Protein AF-A0AA39PPN0-F1 (afdb_monomer)

Organism: NCBI:txid153913

Radius of gyration: 18.25 Å; Cα contacts (8 Å, |Δi|>4): 233; chains: 1; bounding box: 67×31×37 Å

Mean predicted aligned error: 9.12 Å

Secondary structure (DSSP, 8-state):
-------PPPPHHHHHHHHHHHHHHHHHH-EETTS--SS--B-SS-EEEEEESBGGGTT-EEEEEEPTT-BHHHHHHHHHHHTTS--SS---BS-TTEEEEEEEE-TT--EEEEEEETTT--EEETTEE----EEE-SSSEEE-

Sequence (144 aa):
MSSLDVEKSPPDLSKKESVQNFTDQR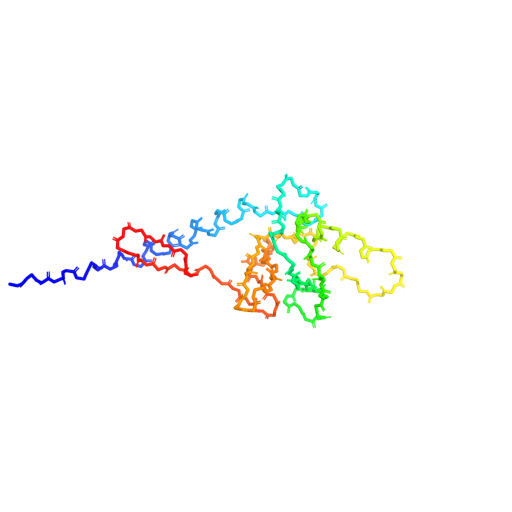RAKAWEVHRWPLVKMMASKRIRIHLPASYMAKDGETTRIVYPGSDINQLVYIHYLESWEGGGVAVNFVHADGIVAGYWFDDAGEIHVKWWDGFSKDQWMGNDKWSVEVAWNGERWEEK

Nearest PDB structures (foldseek):
  2kw1-assembly1_A  TM=5.132E-01  e=4.548E+00  Homo sapiens
  6is6-assembly1_A  TM=2.700E-01  e=4.279E+00  Thermoplasmatales archaeon SG8-52-1
  3pm5-assembly3_C  TM=2.900E-01  e=5.459E+00  Aromatoleum evansii
  5xky-assembly1_A  TM=2.027E-01  e=9.442E+00  Acinetobacter bereziniae NIPH 3

Structure (mmCIF, N/CA/C/O backbone):
data_AF-A0AA39PPN0-F1
#
_entry.id   AF-A0AA39PPN0-F1
#
loop_
_atom_site.group_PDB
_atom_site.id
_atom_site.type_symbol
_atom_site.label_atom_id
_atom_site.label_alt_id
_atom_site.label_comp_id
_atom_site.label_asym_id
_atom_site.label_entity_id
_atom_site.label_seq_id
_atom_site.pdbx_PDB_ins_code
_atom_site.Cartn_x
_atom_site.Cartn_y
_atom_site.Cartn_z
_atom_site.occupancy
_atom_site.B_iso_or_equiv
_atom_site.auth_seq_id
_atom_site.auth_comp_id
_atom_site.auth_asym_id
_atom_site.auth_atom_id
_atom_site.pdbx_PDB_model_num
ATOM 1 N N . MET A 1 1 ? -46.131 -6.154 17.887 1.00 38.28 1 MET A N 1
ATOM 2 C CA . MET A 1 1 ? -45.183 -6.067 16.758 1.00 38.28 1 MET A CA 1
ATOM 3 C C . MET A 1 1 ? -43.932 -5.398 17.299 1.00 38.28 1 MET A C 1
ATOM 5 O O . MET A 1 1 ? -44.055 -4.299 17.821 1.00 38.28 1 MET A O 1
ATOM 9 N N . SER A 1 2 ? -42.809 -6.124 17.326 1.00 41.31 2 SER A N 1
ATOM 10 C CA . SER A 1 2 ? -41.550 -5.710 17.964 1.00 41.31 2 SER A CA 1
ATOM 11 C C . SER A 1 2 ? -41.031 -4.390 17.409 1.00 41.31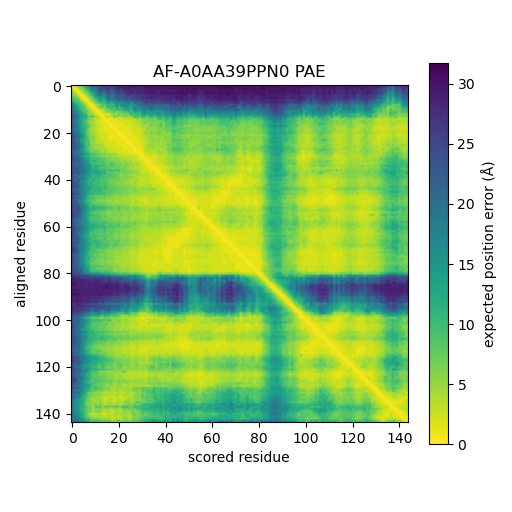 2 SER A C 1
ATOM 13 O O . SER A 1 2 ? -40.891 -4.242 16.197 1.00 41.31 2 SER A O 1
ATOM 15 N N . SER A 1 3 ? -40.717 -3.470 18.318 1.00 43.34 3 SER A N 1
ATOM 16 C CA . SER A 1 3 ? -39.845 -2.334 18.048 1.00 43.34 3 SER A CA 1
ATOM 17 C C . SER A 1 3 ? -38.457 -2.899 17.760 1.00 43.34 3 SER A C 1
ATOM 19 O O . SER A 1 3 ? -37.892 -3.589 18.604 1.00 43.34 3 SER A O 1
ATOM 21 N N . LEU A 1 4 ? -37.949 -2.690 16.548 1.00 44.72 4 LEU A N 1
ATOM 22 C CA . LEU A 1 4 ? -36.544 -2.925 16.237 1.00 44.72 4 LEU A CA 1
ATOM 23 C C . LEU A 1 4 ? -35.756 -1.874 17.018 1.00 44.72 4 LEU A C 1
ATOM 25 O O . LEU A 1 4 ? -35.755 -0.700 16.647 1.00 44.72 4 LEU A O 1
ATOM 29 N N . ASP A 1 5 ? -35.156 -2.284 18.131 1.00 46.81 5 ASP A N 1
ATOM 30 C CA . ASP A 1 5 ? -34.146 -1.490 18.814 1.00 46.81 5 ASP A CA 1
ATOM 31 C C . ASP A 1 5 ? -32.999 -1.265 17.824 1.00 46.81 5 ASP A C 1
ATOM 33 O O . ASP A 1 5 ? -32.209 -2.160 17.533 1.00 46.81 5 ASP A O 1
ATOM 37 N N . VAL A 1 6 ? -32.951 -0.068 17.237 1.00 51.09 6 VAL A N 1
ATOM 38 C CA . VAL A 1 6 ? -31.777 0.403 16.506 1.00 51.09 6 VAL A CA 1
ATOM 39 C C . VAL A 1 6 ? -30.699 0.585 17.561 1.00 51.09 6 VAL A C 1
ATOM 41 O O . VAL A 1 6 ? -30.697 1.576 18.294 1.00 51.09 6 VAL A O 1
ATOM 44 N N . GLU A 1 7 ? -29.842 -0.421 17.690 1.00 56.28 7 GLU A N 1
ATOM 45 C CA . GLU A 1 7 ? -28.724 -0.439 18.620 1.00 56.28 7 GLU A CA 1
ATOM 46 C C . GLU A 1 7 ? -27.892 0.833 18.410 1.00 56.28 7 GLU A C 1
ATOM 48 O O . GLU A 1 7 ? -27.270 1.046 17.366 1.00 56.28 7 GLU A O 1
ATOM 53 N N . LYS A 1 8 ? -27.981 1.764 19.368 1.00 62.81 8 LYS A N 1
ATOM 54 C CA . LYS A 1 8 ? -27.281 3.046 19.278 1.00 62.81 8 LYS A CA 1
ATOM 55 C C . LYS A 1 8 ? -25.787 2.762 19.259 1.00 62.81 8 LYS A C 1
ATOM 57 O O . LYS A 1 8 ? -25.274 2.147 20.189 1.00 62.81 8 LYS A O 1
ATOM 62 N N . SER A 1 9 ? -25.107 3.262 18.226 1.00 60.75 9 SER A N 1
ATOM 63 C CA . SER A 1 9 ? -23.649 3.202 18.127 1.00 60.75 9 SER A CA 1
ATOM 64 C C . SER A 1 9 ? -23.006 3.633 19.454 1.00 60.75 9 SER A C 1
ATOM 66 O O . SER A 1 9 ? -23.423 4.653 20.021 1.00 60.75 9 SER A O 1
ATOM 68 N N . PRO A 1 10 ? -21.989 2.905 19.945 1.00 73.50 10 PRO A N 1
ATOM 69 C CA . PRO A 1 10 ? -21.254 3.282 21.143 1.00 73.50 10 PRO A CA 1
ATOM 70 C C . PRO A 1 10 ? -20.580 4.661 20.979 1.00 73.50 10 PRO A C 1
ATOM 72 O O . PRO A 1 10 ? -20.437 5.159 19.857 1.00 73.50 10 PRO A O 1
ATOM 75 N N . PRO A 1 11 ? -20.202 5.319 22.094 1.00 77.19 11 PRO A N 1
ATOM 76 C CA . PRO A 1 11 ? -19.798 6.727 22.114 1.00 77.19 11 PRO A CA 1
ATOM 77 C C . PRO A 1 11 ? -18.581 7.028 21.229 1.00 77.19 11 PRO A C 1
ATOM 79 O O . PRO A 1 11 ? -17.728 6.166 21.014 1.00 77.19 11 PRO A O 1
ATOM 82 N N . ASP A 1 12 ? -18.440 8.289 20.805 1.00 74.62 12 ASP A N 1
ATOM 83 C CA . ASP A 1 12 ? -17.366 8.765 19.911 1.00 74.62 12 ASP A CA 1
ATOM 84 C C . ASP A 1 12 ? -15.940 8.448 20.397 1.00 74.62 12 ASP A C 1
ATOM 86 O O . ASP A 1 12 ? -15.023 8.304 19.587 1.00 74.62 12 ASP A O 1
ATOM 90 N N . LEU A 1 13 ? -15.732 8.313 21.711 1.00 75.38 13 LEU A N 1
ATOM 91 C CA . LEU A 1 13 ? -14.450 7.877 22.279 1.00 75.38 13 LEU A CA 1
ATOM 92 C C . LEU A 1 13 ? -14.097 6.444 21.854 1.00 75.38 13 LEU A C 1
ATOM 94 O O . LEU A 1 13 ? -12.979 6.211 21.402 1.00 75.38 13 LEU A O 1
ATOM 98 N N . SER A 1 14 ? -15.065 5.522 21.878 1.00 82.44 14 SER A N 1
ATOM 99 C CA . SER A 1 14 ? -14.866 4.134 21.431 1.00 82.44 14 SER A CA 1
ATOM 100 C C . SER A 1 14 ? -14.565 4.045 19.931 1.00 82.44 14 SER A C 1
ATOM 102 O O . SER A 1 14 ? -13.787 3.197 19.490 1.00 82.44 14 SER A O 1
ATOM 104 N N . LYS A 1 15 ? -15.122 4.976 19.141 1.00 83.56 15 LYS A N 1
ATOM 105 C CA . LYS A 1 15 ? -14.815 5.111 17.716 1.00 83.56 15 LYS A CA 1
ATOM 106 C C . LYS A 1 15 ? -13.361 5.528 17.509 1.00 83.56 15 LYS A C 1
ATOM 108 O O . LYS A 1 15 ? -12.658 4.915 16.711 1.00 83.56 15 LYS A O 1
ATOM 113 N N . LYS A 1 16 ? -12.898 6.549 18.240 1.00 85.81 16 LYS A N 1
ATOM 114 C CA . LYS A 1 16 ? -11.508 7.034 18.167 1.00 85.81 16 LYS A CA 1
ATOM 115 C C . LYS A 1 16 ? -10.502 5.962 18.583 1.00 85.81 16 LYS A C 1
ATOM 117 O O . LYS A 1 16 ? -9.511 5.772 17.886 1.00 85.81 16 LYS A O 1
ATOM 122 N N . GLU A 1 17 ? -10.773 5.243 19.668 1.00 88.25 17 GLU A N 1
ATOM 123 C CA . GLU A 1 17 ? -9.942 4.114 20.109 1.00 88.25 17 GLU A CA 1
ATOM 124 C C . GLU A 1 17 ? -9.890 3.008 19.053 1.00 88.25 17 GLU A C 1
ATOM 126 O O . GLU A 1 17 ? -8.823 2.473 18.769 1.00 88.25 17 GLU A O 1
ATOM 131 N N . SER A 1 18 ? -11.017 2.713 18.403 1.00 85.81 18 SER A N 1
ATOM 132 C CA . SER A 1 18 ? -11.065 1.710 17.337 1.00 85.81 18 SER A CA 1
ATOM 133 C C . SER A 1 18 ? -10.245 2.129 16.118 1.00 85.81 18 SER A C 1
ATOM 135 O O . SER A 1 18 ? -9.435 1.342 15.633 1.00 85.81 18 SER A O 1
ATOM 137 N N . VAL A 1 19 ? -10.370 3.383 15.669 1.00 86.44 19 VAL A N 1
ATOM 138 C CA . VAL A 1 19 ? -9.523 3.949 14.600 1.00 86.44 19 VAL A CA 1
ATOM 139 C C . VAL A 1 19 ? -8.038 3.835 14.957 1.00 86.44 19 VAL A C 1
ATOM 141 O O . VAL A 1 19 ? -7.228 3.430 14.118 1.00 86.44 19 VAL A O 1
ATOM 144 N N . GLN A 1 20 ? -7.673 4.151 16.203 1.00 86.88 20 GLN A N 1
ATOM 145 C CA . GLN A 1 20 ? -6.295 4.046 16.680 1.00 86.88 20 GLN A CA 1
ATOM 146 C C . GLN A 1 20 ? -5.805 2.591 16.668 1.00 86.88 20 GLN A C 1
ATOM 148 O O . GLN A 1 20 ? -4.746 2.314 16.109 1.00 86.88 20 GLN A O 1
ATOM 153 N N . ASN A 1 21 ? -6.609 1.651 17.169 1.00 86.38 21 ASN A N 1
ATOM 154 C CA . ASN A 1 21 ? -6.289 0.224 17.176 1.00 86.38 21 ASN A CA 1
ATOM 155 C C . ASN A 1 21 ? -6.053 -0.326 15.763 1.00 86.38 21 ASN A C 1
ATOM 157 O O . ASN A 1 21 ? -5.067 -1.023 15.531 1.00 86.38 21 ASN A O 1
ATOM 161 N N . PHE A 1 22 ? -6.918 -0.001 14.799 1.00 84.81 22 PHE A N 1
ATOM 162 C CA . PHE A 1 22 ? -6.722 -0.415 13.405 1.00 84.81 22 PHE A CA 1
ATOM 163 C C . PHE A 1 22 ? -5.475 0.220 12.787 1.00 84.81 22 PHE A C 1
ATOM 165 O O . PHE A 1 22 ? -4.734 -0.451 12.067 1.00 84.81 22 PHE A O 1
ATOM 172 N N . THR A 1 23 ? -5.206 1.489 13.098 1.00 83.38 23 THR A N 1
ATOM 173 C CA . THR A 1 23 ? -3.988 2.174 12.647 1.00 83.38 23 THR A CA 1
ATOM 174 C C . THR A 1 23 ? -2.739 1.473 13.185 1.00 83.38 23 THR A C 1
ATOM 176 O O . THR A 1 23 ? -1.814 1.192 12.424 1.00 83.38 23 THR A O 1
ATOM 179 N N . ASP A 1 24 ? -2.719 1.114 14.467 1.00 83.19 24 ASP A N 1
ATOM 180 C CA . ASP A 1 24 ? -1.581 0.428 15.083 1.00 83.19 24 ASP A CA 1
ATOM 181 C C . ASP A 1 24 ? -1.417 -1.006 14.569 1.00 83.19 24 ASP A C 1
ATOM 183 O O . ASP A 1 24 ? -0.296 -1.438 14.304 1.00 83.19 24 ASP A O 1
ATOM 187 N N . GLN A 1 25 ? -2.515 -1.723 14.316 1.00 82.81 25 GLN A N 1
ATOM 188 C CA . GLN A 1 25 ? -2.461 -3.031 13.659 1.00 82.81 25 GLN A CA 1
ATOM 189 C C . GLN A 1 25 ? -1.879 -2.945 12.246 1.00 82.81 25 GLN A C 1
ATOM 191 O O . GLN A 1 25 ? -1.110 -3.821 11.845 1.00 82.81 25 GLN A O 1
ATOM 196 N N . ARG A 1 26 ? -2.235 -1.906 11.482 1.00 81.69 26 ARG A N 1
ATOM 197 C CA . ARG A 1 26 ? -1.671 -1.678 10.149 1.00 81.69 26 ARG A CA 1
ATOM 198 C C . ARG A 1 26 ? -0.185 -1.377 10.240 1.00 81.69 26 ARG A C 1
ATOM 200 O O . ARG A 1 26 ? 0.580 -2.042 9.555 1.00 81.69 26 ARG A O 1
ATOM 207 N N . ARG A 1 27 ? 0.233 -0.482 11.140 1.00 78.06 27 ARG A N 1
ATOM 208 C CA . ARG A 1 27 ? 1.655 -0.195 11.398 1.00 78.06 27 ARG A CA 1
ATOM 209 C C . ARG A 1 27 ? 2.439 -1.447 11.789 1.00 78.06 27 ARG A C 1
ATOM 211 O O . ARG A 1 27 ? 3.534 -1.646 11.286 1.00 78.06 27 ARG A O 1
ATOM 218 N N . ALA A 1 28 ? 1.871 -2.313 12.626 1.00 80.50 28 ALA A N 1
ATOM 219 C CA . ALA A 1 28 ? 2.523 -3.552 13.047 1.00 80.50 28 ALA A CA 1
ATOM 220 C C . ALA A 1 28 ? 2.709 -4.568 11.903 1.00 80.50 28 ALA A C 1
ATOM 222 O O . ALA A 1 28 ? 3.629 -5.380 11.949 1.00 80.50 28 ALA A O 1
ATOM 223 N N . LYS A 1 29 ? 1.834 -4.543 10.888 1.00 79.94 29 LYS A N 1
ATOM 224 C CA . LYS A 1 29 ? 1.923 -5.395 9.685 1.00 79.94 29 LYS A CA 1
ATOM 225 C C . LYS A 1 29 ? 2.686 -4.737 8.538 1.00 79.94 29 LYS A C 1
ATOM 227 O O . LYS A 1 29 ? 2.967 -5.397 7.537 1.00 79.94 29 LYS A O 1
ATOM 232 N N . ALA A 1 30 ? 2.952 -3.446 8.662 1.00 84.94 30 ALA A N 1
ATOM 233 C CA . ALA A 1 30 ? 3.629 -2.671 7.654 1.00 84.94 30 ALA A CA 1
ATOM 234 C C . ALA A 1 30 ? 5.111 -3.072 7.601 1.00 84.94 30 ALA A C 1
ATOM 236 O O . ALA A 1 30 ? 5.691 -3.482 8.608 1.00 84.94 30 ALA A O 1
ATOM 237 N N . TRP A 1 31 ? 5.725 -2.987 6.425 1.00 85.62 31 TRP A N 1
ATOM 238 C CA . TRP A 1 31 ? 7.121 -3.374 6.231 1.00 85.62 31 TRP A CA 1
ATOM 239 C C . TRP A 1 31 ? 7.900 -2.286 5.494 1.00 85.62 31 TRP A C 1
ATOM 241 O O . TRP A 1 31 ? 7.360 -1.569 4.652 1.00 85.62 31 TRP A O 1
ATOM 251 N N . GLU A 1 32 ? 9.170 -2.136 5.857 1.00 83.75 32 GLU A N 1
ATOM 252 C CA . GLU A 1 32 ? 10.074 -1.139 5.282 1.00 83.75 32 GLU A CA 1
ATOM 253 C C . GLU A 1 32 ? 10.454 -1.529 3.851 1.00 83.75 32 GLU A C 1
ATOM 255 O O . GLU A 1 32 ? 10.980 -2.620 3.639 1.00 83.75 32 GLU A O 1
ATOM 260 N N . VAL A 1 33 ? 10.256 -0.635 2.877 1.00 82.56 33 VAL A N 1
ATOM 261 C CA . VAL A 1 33 ? 10.512 -0.934 1.452 1.00 82.56 33 VAL A CA 1
ATOM 262 C C . VAL A 1 33 ? 11.954 -1.317 1.161 1.00 82.56 33 VAL A C 1
ATOM 264 O O . VAL A 1 33 ? 12.213 -2.104 0.258 1.00 82.56 33 VAL A O 1
ATOM 267 N N . HIS A 1 34 ? 12.903 -0.801 1.935 1.00 77.62 34 HIS A N 1
ATOM 268 C CA . HIS A 1 34 ? 14.315 -1.120 1.767 1.00 77.62 34 HIS A CA 1
ATOM 269 C C . HIS A 1 34 ? 14.705 -2.481 2.377 1.00 77.62 34 HIS A C 1
ATOM 271 O O . HIS A 1 34 ? 15.845 -2.921 2.218 1.00 77.62 34 HIS A O 1
ATOM 277 N N . ARG A 1 35 ? 13.783 -3.180 3.058 1.00 81.31 35 ARG A N 1
ATOM 278 C CA . ARG A 1 35 ? 13.998 -4.534 3.581 1.00 81.31 35 ARG A CA 1
ATOM 279 C C . ARG A 1 35 ? 13.235 -5.562 2.769 1.00 81.31 35 ARG A C 1
ATOM 281 O O . ARG A 1 35 ? 12.108 -5.335 2.340 1.00 81.31 35 ARG A O 1
ATOM 288 N N . TRP A 1 36 ? 13.849 -6.731 2.611 1.00 81.19 36 TRP A N 1
ATOM 289 C CA . TRP A 1 36 ? 13.195 -7.841 1.934 1.00 81.19 36 TRP A CA 1
ATOM 290 C C . TRP A 1 36 ? 11.900 -8.221 2.671 1.00 81.19 36 TRP A C 1
ATOM 292 O O . TRP A 1 36 ? 11.936 -8.444 3.888 1.00 81.19 36 TRP A O 1
ATOM 302 N N . PRO A 1 37 ? 10.760 -8.327 1.970 1.00 86.50 37 PRO A N 1
ATOM 303 C CA . PRO A 1 37 ? 9.497 -8.658 2.608 1.00 86.50 37 PRO A CA 1
ATOM 304 C C . PRO A 1 37 ? 9.513 -10.099 3.128 1.00 86.50 37 PRO A C 1
ATOM 306 O O . PRO A 1 37 ? 9.766 -11.051 2.390 1.00 86.50 37 PRO A O 1
ATOM 309 N N . LEU A 1 38 ? 9.224 -10.269 4.420 1.00 86.38 38 LEU A N 1
ATOM 310 C CA . LEU A 1 38 ? 9.166 -11.591 5.060 1.00 86.38 38 LEU A CA 1
ATOM 311 C C . LEU A 1 38 ? 7.826 -12.298 4.826 1.00 86.38 38 LEU A C 1
ATOM 313 O O . LEU A 1 38 ? 7.755 -13.525 4.795 1.00 86.38 38 LEU A O 1
ATOM 317 N N . VAL A 1 39 ? 6.759 -11.516 4.673 1.00 88.69 39 VAL A N 1
ATOM 318 C CA . VAL A 1 39 ? 5.417 -12.017 4.380 1.00 88.69 39 VAL A CA 1
ATOM 319 C C . VAL A 1 39 ? 5.234 -12.022 2.872 1.00 88.69 39 VAL A C 1
ATOM 321 O O . VAL A 1 39 ? 5.536 -11.029 2.214 1.00 88.69 39 VAL A O 1
ATOM 324 N N . LYS A 1 40 ? 4.708 -13.116 2.325 1.00 90.06 40 LYS A N 1
ATOM 325 C CA . LYS A 1 40 ? 4.367 -13.208 0.902 1.00 90.06 40 LYS A CA 1
ATOM 326 C C . LYS A 1 40 ? 2.922 -12.801 0.676 1.00 90.06 40 LYS A C 1
ATOM 328 O O . LYS A 1 40 ? 2.049 -13.204 1.445 1.00 90.06 40 LYS A O 1
ATOM 333 N N . MET A 1 41 ? 2.659 -12.071 -0.403 1.00 91.12 41 MET A N 1
ATOM 334 C CA . MET A 1 41 ? 1.295 -11.777 -0.834 1.00 91.12 41 MET A CA 1
ATOM 335 C C . MET A 1 41 ? 1.100 -12.233 -2.273 1.00 91.12 41 MET A C 1
ATOM 337 O O . MET A 1 41 ? 1.497 -11.561 -3.219 1.00 91.12 41 MET A O 1
ATOM 341 N N . MET A 1 42 ? 0.471 -13.392 -2.433 1.00 95.06 42 MET A N 1
ATOM 342 C CA . MET A 1 42 ? 0.300 -14.009 -3.742 1.00 95.06 42 MET A CA 1
ATOM 343 C C . MET A 1 42 ? -0.876 -13.376 -4.487 1.00 95.06 42 MET A C 1
ATOM 345 O O . MET A 1 42 ? -2.001 -13.357 -3.984 1.00 95.06 42 MET A O 1
ATOM 349 N N . ALA A 1 43 ? -0.640 -12.907 -5.709 1.00 94.06 43 ALA A N 1
ATOM 350 C CA . ALA A 1 43 ? -1.710 -12.478 -6.598 1.00 94.06 43 ALA A CA 1
ATOM 351 C C . ALA A 1 43 ? -2.564 -13.687 -7.011 1.00 94.06 43 ALA A C 1
ATOM 353 O O . ALA A 1 43 ? -2.053 -14.668 -7.551 1.00 94.06 43 ALA A O 1
ATOM 354 N N . SER A 1 44 ? -3.875 -13.628 -6.782 1.00 92.62 44 SER A N 1
ATOM 355 C CA . SER A 1 44 ? -4.800 -14.715 -7.138 1.00 92.62 44 SER A CA 1
ATOM 356 C C . SER A 1 44 ? -5.215 -14.696 -8.611 1.00 92.62 44 SER A C 1
ATOM 358 O O . SER A 1 44 ? -5.492 -15.740 -9.197 1.00 92.62 44 SER A O 1
ATOM 360 N N . LYS A 1 45 ? -5.243 -13.511 -9.224 1.00 94.31 45 LYS A N 1
ATOM 36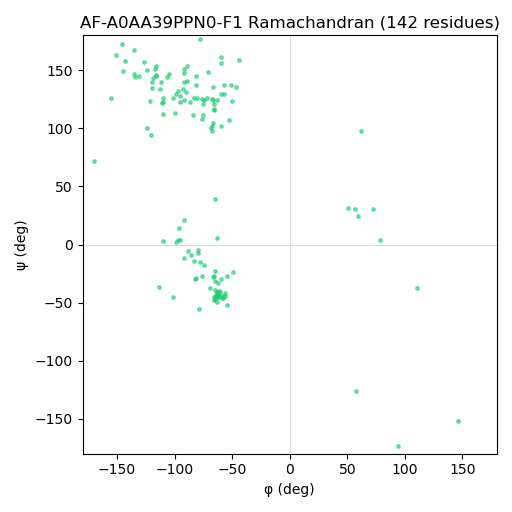1 C CA . LYS A 1 45 ? -5.640 -13.276 -10.616 1.00 94.31 45 LYS A CA 1
ATOM 362 C C . LYS A 1 45 ? -4.659 -12.329 -11.302 1.00 94.31 45 LYS A C 1
ATOM 364 O O . LYS A 1 45 ? -3.852 -11.679 -10.642 1.00 94.31 45 LYS A O 1
ATOM 369 N N . ARG A 1 46 ? -4.750 -12.237 -12.632 1.00 95.81 46 ARG A N 1
ATOM 370 C CA . ARG A 1 46 ? -4.026 -11.220 -13.400 1.00 95.81 46 ARG A CA 1
ATOM 371 C C . ARG A 1 46 ? -4.579 -9.857 -13.009 1.00 95.81 46 ARG A C 1
ATOM 373 O O . ARG A 1 46 ? -5.775 -9.622 -13.157 1.00 95.81 46 ARG A O 1
ATOM 380 N N . ILE A 1 47 ? -3.711 -8.996 -12.507 1.00 96.31 47 ILE A N 1
ATOM 381 C CA . ILE A 1 47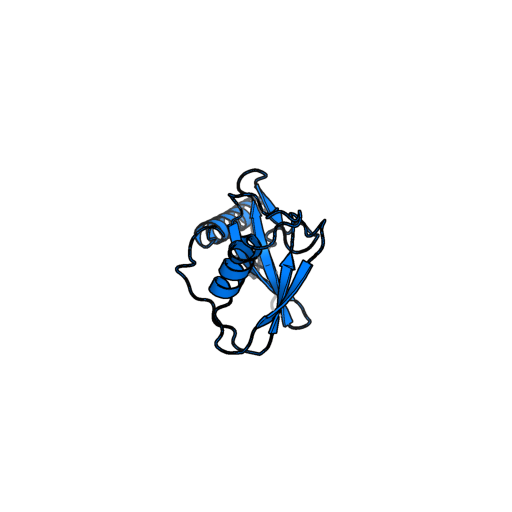 ? -4.104 -7.734 -11.896 1.00 96.31 47 ILE A CA 1
ATOM 382 C C . ILE A 1 47 ? -3.078 -6.657 -12.204 1.00 96.31 47 ILE A C 1
ATOM 384 O O . ILE A 1 47 ? -1.899 -6.943 -12.400 1.00 96.31 47 ILE A O 1
ATOM 388 N N . ARG A 1 48 ? -3.532 -5.416 -12.296 1.00 96.75 48 ARG A N 1
ATOM 389 C CA . ARG A 1 48 ? -2.661 -4.259 -12.448 1.00 96.75 48 ARG A CA 1
ATOM 390 C C . ARG A 1 48 ? -2.275 -3.735 -11.068 1.00 96.75 48 ARG A C 1
ATOM 392 O O . ARG A 1 48 ? -3.117 -3.735 -10.182 1.00 96.75 48 ARG A O 1
ATOM 399 N N . ILE A 1 49 ? -1.030 -3.306 -10.888 1.00 95.25 49 ILE A N 1
ATOM 400 C CA . ILE A 1 49 ? -0.568 -2.607 -9.686 1.00 95.25 49 ILE A CA 1
ATOM 401 C C . ILE A 1 49 ? -0.049 -1.214 -10.046 1.00 95.25 49 ILE A C 1
ATOM 403 O O . ILE A 1 49 ? 0.701 -1.066 -11.015 1.00 95.25 49 ILE A O 1
ATOM 407 N N . HIS A 1 50 ? -0.451 -0.223 -9.254 1.00 94.00 50 HIS A N 1
ATOM 408 C CA . HIS A 1 50 ? -0.017 1.168 -9.327 1.00 94.00 50 HIS A CA 1
ATOM 409 C C . HIS A 1 50 ? 1.124 1.389 -8.341 1.00 94.00 50 HIS A C 1
ATOM 411 O O . HIS A 1 50 ? 0.991 1.123 -7.144 1.00 94.00 50 HIS A O 1
ATOM 417 N N . LEU A 1 51 ? 2.260 1.847 -8.860 1.00 90.06 51 LEU A N 1
ATOM 418 C CA . LEU A 1 51 ? 3.499 2.049 -8.119 1.00 90.06 51 LEU A CA 1
ATOM 419 C C . LEU A 1 51 ? 3.885 3.532 -8.236 1.00 90.06 51 LEU A C 1
ATOM 421 O O . LEU A 1 51 ? 4.486 3.931 -9.238 1.00 90.06 51 LEU A O 1
ATOM 425 N N . PRO A 1 52 ? 3.493 4.377 -7.266 1.00 87.00 52 PRO A N 1
ATOM 426 C CA . PRO A 1 52 ? 3.828 5.799 -7.259 1.00 87.00 52 PRO A CA 1
ATOM 427 C C . PRO A 1 52 ? 5.339 6.033 -7.315 1.00 87.00 52 PRO A C 1
ATOM 429 O O . PRO A 1 52 ? 6.085 5.373 -6.591 1.00 87.00 52 PRO A O 1
ATOM 432 N N . ALA A 1 53 ? 5.789 6.995 -8.123 1.00 81.25 53 ALA A N 1
ATOM 433 C CA . ALA A 1 53 ? 7.200 7.384 -8.178 1.00 81.25 53 ALA A CA 1
ATOM 434 C C . ALA A 1 53 ? 7.615 8.237 -6.965 1.00 81.25 53 ALA A C 1
ATOM 436 O O . ALA A 1 53 ? 8.774 8.216 -6.552 1.00 81.25 53 ALA A O 1
ATOM 437 N N . SER A 1 54 ? 6.663 8.966 -6.371 1.00 77.69 54 SER A N 1
ATOM 438 C CA . SER A 1 54 ? 6.900 9.842 -5.225 1.00 77.69 54 SER A CA 1
ATOM 439 C C . SER A 1 54 ? 5.742 9.919 -4.246 1.00 77.69 54 SER A C 1
ATOM 441 O O . SER A 1 54 ? 4.664 9.373 -4.487 1.00 77.69 54 SER A O 1
ATOM 443 N N . TYR A 1 55 ? 5.985 10.585 -3.110 1.00 82.44 55 TYR A N 1
ATOM 444 C CA . TYR A 1 55 ? 4.959 10.879 -2.116 1.00 82.44 55 TYR A CA 1
ATOM 445 C C . TYR A 1 55 ? 3.725 11.510 -2.771 1.00 82.44 55 TYR A C 1
ATOM 447 O O . TYR A 1 55 ? 3.821 12.551 -3.428 1.00 82.44 55 TYR A O 1
ATOM 455 N N . MET A 1 56 ? 2.567 10.881 -2.563 1.00 83.69 56 MET A N 1
ATOM 456 C CA . MET A 1 56 ? 1.296 11.254 -3.191 1.00 83.69 56 MET A CA 1
ATOM 457 C C . MET A 1 56 ? 1.346 11.271 -4.734 1.00 83.69 56 MET A C 1
ATOM 459 O O . MET A 1 56 ? 0.677 12.088 -5.362 1.00 83.69 56 MET A O 1
ATOM 463 N N . ALA A 1 57 ? 2.179 10.424 -5.349 1.00 84.38 57 ALA A N 1
ATOM 464 C CA . ALA A 1 57 ? 2.302 10.273 -6.802 1.00 84.38 57 ALA A CA 1
ATOM 465 C C . ALA A 1 57 ? 2.501 11.600 -7.570 1.00 84.38 57 ALA A C 1
ATOM 467 O O . ALA A 1 57 ? 2.062 11.734 -8.713 1.00 84.38 57 ALA A O 1
ATOM 468 N N . LYS A 1 58 ? 3.160 12.598 -6.962 1.00 82.62 58 LYS A N 1
ATOM 469 C CA . LYS A 1 58 ? 3.341 13.934 -7.564 1.00 82.62 58 LYS A CA 1
ATOM 470 C C . LYS A 1 58 ? 4.137 13.900 -8.864 1.00 82.62 58 LYS A C 1
ATOM 472 O O . LYS A 1 58 ? 3.861 14.683 -9.767 1.00 82.62 58 LYS A O 1
ATOM 477 N N . ASP A 1 59 ? 5.080 12.970 -8.950 1.00 80.00 59 ASP A N 1
ATOM 478 C CA . ASP A 1 59 ? 5.927 12.746 -10.125 1.00 80.00 59 ASP A CA 1
ATOM 479 C C . ASP A 1 59 ? 5.372 11.627 -11.024 1.00 80.00 59 ASP A C 1
ATOM 481 O O . ASP A 1 59 ? 6.056 11.123 -11.913 1.00 80.00 59 ASP A O 1
ATOM 485 N N . GLY A 1 60 ? 4.115 11.238 -10.793 1.00 83.69 60 GLY A N 1
ATOM 486 C CA . GLY A 1 60 ? 3.411 10.196 -11.524 1.00 83.69 60 GLY A CA 1
ATOM 487 C C . GLY A 1 60 ? 3.490 8.816 -10.876 1.00 83.69 60 GLY A C 1
ATOM 488 O O . GLY A 1 60 ? 3.975 8.620 -9.756 1.00 83.69 60 GLY A O 1
ATOM 489 N N . GLU A 1 61 ? 2.974 7.839 -11.613 1.00 85.69 61 GLU A N 1
ATOM 490 C CA . GLU A 1 61 ? 2.907 6.439 -11.213 1.00 85.69 61 GLU A CA 1
ATOM 491 C C . GLU A 1 61 ? 3.359 5.521 -12.347 1.00 85.69 61 GLU A C 1
ATOM 493 O O . GLU A 1 61 ? 3.109 5.771 -13.527 1.00 85.69 61 GLU A O 1
ATOM 498 N N . THR A 1 62 ? 4.030 4.433 -11.978 1.00 88.31 62 THR A N 1
ATOM 499 C CA . THR A 1 62 ? 4.331 3.335 -12.888 1.00 88.31 62 THR A CA 1
ATOM 500 C C . THR A 1 62 ? 3.323 2.224 -12.677 1.00 88.31 62 THR A C 1
ATOM 502 O O . THR A 1 62 ? 3.125 1.721 -11.574 1.00 88.31 62 THR A O 1
ATOM 505 N N . THR A 1 63 ? 2.728 1.772 -13.767 1.00 90.69 63 THR A N 1
ATOM 506 C CA . THR A 1 63 ? 1.803 0.651 -13.749 1.00 90.69 63 THR A CA 1
ATOM 507 C C . THR A 1 63 ? 2.516 -0.644 -14.133 1.00 90.69 63 THR A C 1
A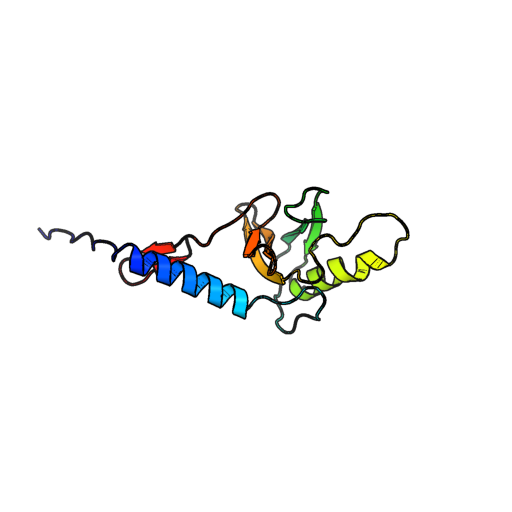TOM 509 O O . THR A 1 63 ? 3.191 -0.702 -15.162 1.00 90.69 63 THR A O 1
ATOM 512 N N . ARG A 1 64 ? 2.327 -1.723 -13.363 1.00 92.69 64 ARG A N 1
ATOM 513 C CA . ARG A 1 64 ? 2.809 -3.070 -13.725 1.00 92.69 64 ARG A CA 1
ATOM 514 C C . ARG A 1 64 ? 1.678 -4.093 -13.749 1.00 92.69 64 ARG A C 1
ATOM 516 O O . ARG A 1 64 ? 0.692 -3.976 -13.031 1.00 92.69 64 ARG A O 1
ATOM 523 N N . ILE A 1 65 ? 1.822 -5.110 -14.595 1.00 95.38 65 ILE A N 1
ATOM 524 C CA . ILE A 1 65 ? 0.917 -6.263 -14.622 1.00 95.38 65 ILE A CA 1
ATOM 525 C C . ILE A 1 65 ? 1.501 -7.335 -13.707 1.00 95.38 65 ILE A C 1
ATOM 527 O O . ILE A 1 65 ? 2.632 -7.774 -13.906 1.00 95.38 65 ILE A O 1
ATOM 531 N N . VAL A 1 66 ? 0.711 -7.773 -12.735 1.00 95.62 66 VAL A N 1
ATOM 532 C CA . VAL A 1 66 ? 1.012 -8.880 -11.831 1.00 95.62 66 VAL A CA 1
ATOM 533 C C . VAL A 1 66 ? 0.241 -10.107 -12.302 1.00 95.62 66 VAL A C 1
ATOM 535 O O . VAL A 1 66 ? -0.977 -10.064 -12.496 1.00 95.62 66 VAL A O 1
ATOM 538 N N . TYR A 1 67 ? 0.951 -11.208 -12.522 1.00 95.94 67 TYR A N 1
ATOM 539 C CA . TYR A 1 67 ? 0.343 -12.463 -12.955 1.00 95.94 67 TYR A CA 1
ATOM 540 C C . TYR A 1 67 ? -0.088 -13.313 -11.751 1.00 95.94 67 TYR A C 1
ATOM 542 O O . TYR A 1 67 ? 0.525 -13.200 -10.684 1.00 95.94 67 TYR A O 1
ATOM 550 N N . PRO A 1 68 ? -1.104 -14.186 -11.903 1.00 97.06 68 PRO A N 1
ATOM 551 C CA . PRO A 1 68 ? -1.483 -15.131 -10.857 1.00 97.06 68 PRO A CA 1
ATOM 552 C C . PRO A 1 68 ? -0.271 -15.922 -10.349 1.00 97.06 68 PRO A C 1
ATOM 554 O O . PRO A 1 68 ? 0.564 -16.352 -11.142 1.00 97.06 68 PRO A O 1
ATOM 557 N N . GLY A 1 69 ? -0.169 -16.106 -9.035 1.00 96.38 69 GLY A N 1
ATOM 558 C CA . GLY A 1 69 ? 0.959 -16.780 -8.392 1.00 96.38 69 GLY A CA 1
ATOM 559 C C . GLY A 1 69 ? 2.227 -15.931 -8.249 1.00 96.38 69 GLY A C 1
ATOM 560 O O . GLY A 1 69 ? 3.227 -16.444 -7.759 1.00 96.38 69 GLY A O 1
ATOM 561 N N . SER A 1 70 ? 2.213 -14.651 -8.631 1.00 96.00 70 SER A N 1
ATOM 562 C CA . SER A 1 70 ? 3.330 -13.737 -8.348 1.00 96.00 70 SER A CA 1
ATOM 563 C C . SER A 1 70 ? 3.241 -13.201 -6.919 1.00 96.00 70 SER A C 1
ATOM 565 O O . SER A 1 70 ? 2.141 -12.932 -6.434 1.00 96.00 70 SER A O 1
ATOM 567 N N . ASP A 1 71 ? 4.386 -12.997 -6.266 1.00 95.44 71 ASP A N 1
ATOM 568 C CA . ASP A 1 71 ? 4.452 -12.326 -4.966 1.00 95.44 71 ASP A CA 1
ATOM 569 C C . ASP A 1 71 ? 4.473 -10.802 -5.153 1.00 95.44 71 ASP A C 1
ATOM 571 O O . ASP A 1 71 ? 5.438 -10.227 -5.664 1.00 95.44 71 ASP A O 1
ATOM 575 N N . ILE A 1 72 ? 3.385 -10.150 -4.747 1.00 94.56 72 ILE A N 1
ATOM 576 C CA . ILE A 1 72 ? 3.187 -8.704 -4.851 1.00 94.56 72 ILE A CA 1
ATOM 577 C C . ILE A 1 72 ? 4.219 -7.959 -4.001 1.00 94.56 72 ILE A C 1
ATOM 579 O O . ILE A 1 72 ? 4.785 -6.975 -4.471 1.00 94.56 72 ILE A O 1
ATOM 583 N N . ASN A 1 73 ? 4.515 -8.439 -2.788 1.00 92.81 73 ASN A N 1
ATOM 584 C CA . ASN A 1 73 ? 5.472 -7.767 -1.909 1.00 92.81 73 ASN A CA 1
ATOM 585 C C . ASN A 1 73 ? 6.869 -7.766 -2.527 1.00 92.81 73 ASN A C 1
ATOM 587 O O . ASN A 1 73 ? 7.542 -6.737 -2.545 1.00 92.81 73 ASN A O 1
ATOM 591 N N . GLN A 1 74 ? 7.286 -8.906 -3.078 1.00 91.50 74 GLN A N 1
ATOM 592 C CA . GLN A 1 74 ? 8.568 -9.015 -3.764 1.00 91.50 74 GLN A CA 1
ATOM 593 C C . GLN A 1 74 ? 8.618 -8.105 -4.999 1.00 91.50 74 GLN A C 1
ATOM 595 O O . GLN A 1 74 ? 9.626 -7.445 -5.218 1.00 91.50 74 GLN A O 1
ATOM 600 N N . LEU A 1 75 ? 7.537 -8.017 -5.780 1.00 91.75 75 LEU A N 1
ATOM 601 C CA . LEU A 1 75 ? 7.465 -7.118 -6.937 1.00 91.75 75 LEU A CA 1
ATOM 602 C C . LEU A 1 75 ? 7.606 -5.646 -6.535 1.00 91.75 75 LEU A C 1
ATOM 604 O O . LEU A 1 75 ? 8.327 -4.909 -7.205 1.00 91.75 75 LEU A O 1
ATOM 608 N N . VAL A 1 76 ? 6.936 -5.226 -5.460 1.00 90.06 76 VAL A N 1
ATOM 609 C CA . VAL A 1 76 ? 7.039 -3.864 -4.914 1.00 90.06 76 VAL A CA 1
ATOM 610 C C . VAL A 1 76 ? 8.464 -3.586 -4.441 1.00 90.06 76 VAL A C 1
ATOM 612 O O . VAL A 1 76 ? 9.048 -2.587 -4.851 1.00 90.06 76 VAL A O 1
ATOM 615 N N . TYR A 1 77 ? 9.049 -4.493 -3.653 1.00 87.81 77 TYR A N 1
ATOM 616 C CA . TYR A 1 77 ? 10.438 -4.394 -3.198 1.00 87.81 77 TYR A CA 1
ATOM 617 C C . TYR A 1 77 ? 11.406 -4.226 -4.373 1.00 87.81 77 TYR A C 1
ATOM 619 O O . TYR A 1 77 ? 12.180 -3.277 -4.420 1.00 87.81 77 TYR A O 1
ATOM 627 N N . ILE A 1 78 ? 11.306 -5.116 -5.361 1.00 86.38 78 ILE A N 1
ATOM 628 C CA . ILE A 1 78 ? 12.117 -5.090 -6.578 1.00 86.38 78 ILE A CA 1
ATOM 629 C C . ILE A 1 78 ? 11.926 -3.766 -7.321 1.00 86.38 78 ILE A C 1
ATOM 631 O O . ILE A 1 78 ? 12.906 -3.143 -7.699 1.00 86.38 78 ILE A O 1
ATOM 635 N N . HIS A 1 79 ? 10.691 -3.291 -7.505 1.00 85.38 79 HIS A N 1
ATOM 636 C CA . HIS A 1 79 ? 10.438 -2.034 -8.213 1.00 85.38 79 HIS A CA 1
ATOM 637 C C . HIS A 1 79 ? 11.144 -0.836 -7.564 1.00 85.38 79 HIS A C 1
ATOM 639 O O . HIS A 1 79 ? 11.755 -0.032 -8.270 1.00 85.38 79 HIS A O 1
ATOM 645 N N . TYR A 1 80 ? 11.081 -0.738 -6.237 1.00 80.81 80 TYR A N 1
ATOM 646 C CA . TYR A 1 80 ? 11.681 0.365 -5.488 1.00 80.81 80 TYR A CA 1
ATOM 647 C C . TYR A 1 80 ? 13.167 0.164 -5.149 1.00 80.81 80 TYR A C 1
ATOM 649 O O . TYR A 1 80 ? 13.803 1.112 -4.691 1.00 80.81 80 TYR A O 1
ATOM 657 N N . LEU A 1 81 ? 13.739 -1.023 -5.388 1.00 77.12 81 LEU A N 1
ATOM 658 C CA . LEU A 1 81 ? 15.176 -1.283 -5.237 1.00 77.12 81 LEU A CA 1
ATOM 659 C C . LEU A 1 81 ? 15.932 -1.282 -6.579 1.00 77.12 81 LEU A C 1
ATOM 661 O O . LEU A 1 81 ? 16.994 -0.676 -6.676 1.00 77.12 81 LEU A O 1
ATOM 665 N N . GLU A 1 82 ? 15.405 -1.941 -7.618 1.00 62.53 82 GLU A N 1
ATOM 666 C CA . GLU A 1 82 ? 16.043 -2.078 -8.944 1.00 62.53 82 GLU A CA 1
ATOM 667 C C . GLU A 1 82 ? 15.998 -0.798 -9.785 1.00 62.53 82 GLU A C 1
ATOM 669 O O . GLU A 1 82 ? 16.792 -0.645 -10.711 1.00 62.53 82 GLU A O 1
ATOM 674 N N . SER A 1 83 ? 15.129 0.165 -9.468 1.00 55.53 83 SER A N 1
ATOM 675 C CA . SER A 1 83 ? 15.117 1.486 -10.125 1.00 55.53 83 SER A CA 1
ATOM 676 C C . SER A 1 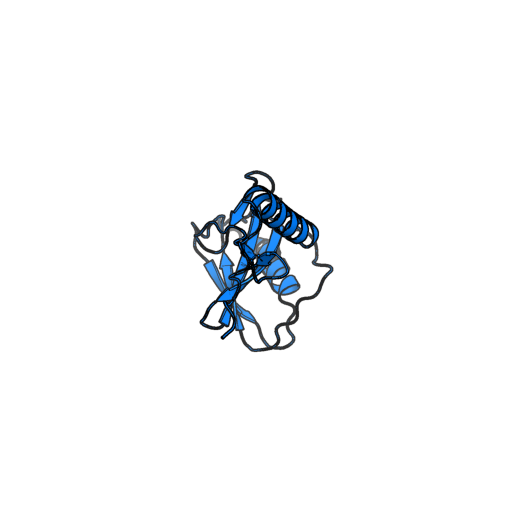83 ? 16.403 2.311 -9.895 1.00 55.53 83 SER A C 1
ATOM 678 O O . SER A 1 83 ? 16.498 3.447 -10.349 1.00 55.53 83 SER A O 1
ATOM 680 N N . TRP A 1 84 ? 17.421 1.731 -9.251 1.00 47.16 84 TRP A N 1
ATOM 681 C CA . TRP A 1 84 ? 18.701 2.348 -8.914 1.00 47.16 84 TRP A CA 1
ATOM 682 C C . TRP A 1 84 ? 19.812 2.239 -9.991 1.00 47.16 84 TRP A C 1
ATOM 684 O O . TRP A 1 84 ? 20.855 2.865 -9.834 1.00 47.16 84 TRP A O 1
ATOM 694 N N . GLU A 1 85 ? 19.639 1.523 -11.113 1.00 43.69 85 GLU A N 1
ATOM 695 C CA . GLU A 1 85 ? 20.736 1.330 -12.100 1.00 43.69 85 GLU A CA 1
ATOM 696 C C . GLU A 1 85 ? 20.772 2.300 -13.306 1.00 43.69 85 GLU A C 1
ATOM 698 O O . GLU A 1 85 ? 21.619 2.167 -14.190 1.00 43.69 85 GLU A O 1
ATOM 703 N N . GLY A 1 86 ? 19.896 3.305 -13.376 1.00 42.09 86 GLY A N 1
ATOM 704 C CA . GLY A 1 86 ? 19.870 4.264 -14.488 1.00 42.09 86 GLY A CA 1
ATOM 705 C C . GLY A 1 86 ? 20.325 5.653 -14.060 1.00 42.09 86 GLY A C 1
ATOM 706 O O . GLY A 1 86 ? 19.597 6.320 -13.340 1.00 42.09 86 GLY A O 1
ATOM 707 N N . GLY A 1 87 ? 21.480 6.128 -14.540 1.00 36.88 87 GLY A N 1
ATOM 708 C CA . GLY A 1 87 ? 22.036 7.470 -14.283 1.00 36.88 87 GLY A CA 1
ATOM 709 C C . GLY A 1 87 ? 21.229 8.664 -14.837 1.00 36.88 87 GLY A C 1
ATOM 710 O O . GLY A 1 87 ? 21.819 9.622 -15.331 1.00 36.88 87 GLY A O 1
ATOM 711 N N . GLY A 1 88 ? 19.898 8.615 -14.778 1.00 36.12 88 GLY A N 1
ATOM 712 C CA . GLY A 1 88 ? 18.975 9.727 -14.986 1.00 36.12 88 GLY A CA 1
ATOM 713 C C . GLY A 1 88 ? 18.277 10.079 -13.669 1.00 36.12 88 GLY A C 1
ATOM 714 O O . GLY A 1 88 ? 17.925 9.206 -12.883 1.00 36.12 88 GLY A O 1
ATOM 715 N N . VAL A 1 89 ? 18.105 11.370 -13.399 1.00 45.84 89 VAL A N 1
ATOM 716 C CA . VAL A 1 89 ? 17.502 11.872 -12.155 1.00 45.84 89 VAL A CA 1
ATOM 717 C C . VAL A 1 89 ? 16.008 11.516 -12.097 1.00 45.84 89 VAL A C 1
ATOM 719 O O . VAL A 1 89 ? 15.200 12.197 -12.718 1.00 45.84 89 VAL A O 1
ATOM 722 N N . ALA A 1 90 ? 15.667 10.462 -11.349 1.00 40.91 90 ALA A N 1
ATOM 723 C CA . ALA A 1 90 ? 14.375 10.199 -10.685 1.00 40.91 90 ALA A CA 1
ATOM 724 C C . ALA A 1 90 ? 14.568 8.983 -9.746 1.00 40.91 90 ALA A C 1
ATOM 726 O O . ALA A 1 90 ? 14.375 7.844 -10.146 1.00 40.91 90 ALA A O 1
ATOM 727 N N . VAL A 1 91 ? 15.280 9.118 -8.626 1.00 45.84 91 VAL A N 1
ATOM 728 C CA . VAL A 1 91 ? 14.817 9.613 -7.316 1.00 45.84 91 VAL A CA 1
ATOM 729 C C . VAL A 1 91 ? 13.714 8.736 -6.702 1.00 45.84 91 VAL A C 1
ATOM 731 O O . VAL A 1 91 ? 12.534 8.862 -7.004 1.00 45.84 91 VAL A O 1
ATOM 734 N N . ASN A 1 92 ? 14.134 7.852 -5.798 1.00 43.22 92 ASN A N 1
ATOM 735 C CA . ASN A 1 92 ? 13.269 7.128 -4.872 1.00 43.22 92 ASN A CA 1
ATOM 736 C C . ASN A 1 92 ? 12.667 8.162 -3.897 1.00 43.22 92 ASN A C 1
ATOM 738 O O . ASN A 1 92 ? 13.392 8.708 -3.066 1.00 43.22 92 ASN A O 1
ATOM 742 N N . PHE A 1 93 ? 11.391 8.526 -4.051 1.00 50.69 93 PHE A N 1
ATOM 743 C CA . PHE A 1 93 ? 10.767 9.618 -3.281 1.00 50.69 93 PHE A CA 1
ATOM 744 C C . PHE A 1 93 ? 9.729 9.159 -2.258 1.00 50.69 93 PHE A C 1
ATOM 746 O O . PHE A 1 93 ? 9.133 9.996 -1.573 1.00 50.69 93 PHE A O 1
ATOM 753 N N . VAL A 1 94 ? 9.511 7.856 -2.101 1.00 51.94 94 VAL A N 1
ATOM 754 C CA . VAL A 1 94 ? 9.109 7.419 -0.768 1.00 51.94 94 VAL A CA 1
ATOM 755 C C . VAL A 1 94 ? 10.393 7.474 0.047 1.00 51.94 94 VAL A C 1
ATOM 757 O O . VAL A 1 94 ? 11.392 6.895 -0.372 1.00 51.94 94 VAL A O 1
ATOM 760 N N . HIS A 1 95 ? 10.405 8.273 1.119 1.00 49.25 95 HIS A N 1
ATOM 761 C CA . HIS A 1 95 ? 11.577 8.479 1.979 1.00 49.25 95 HIS A CA 1
ATOM 762 C C . HIS A 1 95 ? 12.264 7.132 2.279 1.00 49.25 95 HIS A C 1
ATOM 764 O O . HIS A 1 95 ? 11.613 6.091 2.218 1.00 49.25 95 HIS A O 1
ATOM 770 N N . ALA A 1 96 ? 13.544 7.111 2.663 1.00 51.97 96 ALA A N 1
ATOM 771 C CA . ALA A 1 96 ? 14.208 5.865 3.093 1.00 51.97 96 ALA A CA 1
ATOM 772 C C . ALA A 1 96 ? 13.386 5.083 4.152 1.00 51.97 96 ALA A C 1
ATOM 774 O O . ALA A 1 96 ? 13.469 3.858 4.242 1.00 51.97 96 ALA A O 1
ATOM 775 N N . ASP A 1 97 ? 12.519 5.802 4.868 1.00 56.44 97 ASP A N 1
ATOM 776 C CA . ASP A 1 97 ? 11.555 5.343 5.868 1.00 56.44 97 ASP A CA 1
ATOM 777 C C . ASP A 1 97 ? 10.159 5.035 5.295 1.00 56.44 97 ASP A C 1
ATOM 779 O O . ASP A 1 97 ? 9.160 5.070 6.009 1.00 56.44 97 ASP A O 1
ATOM 783 N N . GLY A 1 98 ? 10.056 4.787 3.992 1.00 67.81 98 GLY A N 1
ATOM 784 C CA . GLY A 1 98 ? 8.830 4.403 3.318 1.00 67.81 98 GLY A CA 1
ATOM 785 C C . GLY A 1 98 ? 8.370 3.038 3.790 1.00 67.81 98 GLY A C 1
ATOM 786 O O . GLY A 1 98 ? 9.051 2.034 3.562 1.00 67.81 98 GLY A O 1
ATOM 787 N N . ILE A 1 99 ? 7.207 2.994 4.435 1.00 81.38 99 ILE A N 1
ATOM 788 C CA . ILE A 1 99 ? 6.644 1.753 4.952 1.00 81.38 99 ILE A CA 1
ATOM 789 C C . ILE A 1 99 ? 5.409 1.391 4.124 1.00 81.38 99 ILE A C 1
ATOM 791 O O . ILE A 1 99 ? 4.449 2.161 4.026 1.00 81.38 99 ILE A O 1
ATOM 795 N N . VAL A 1 100 ? 5.419 0.195 3.535 1.00 84.06 100 VAL A N 1
ATOM 796 C CA . VAL A 1 100 ? 4.246 -0.382 2.873 1.00 84.06 100 VAL A CA 1
ATOM 797 C C . VAL A 1 100 ? 3.305 -0.883 3.958 1.00 84.06 100 VAL A C 1
ATOM 799 O O . VAL A 1 100 ? 3.574 -1.884 4.619 1.00 84.06 100 VAL A O 1
ATOM 802 N N . ALA A 1 101 ? 2.192 -0.176 4.141 1.00 85.69 101 ALA A N 1
ATOM 803 C CA . ALA A 1 101 ? 1.148 -0.498 5.112 1.00 85.69 101 ALA A CA 1
ATOM 804 C C . ALA A 1 101 ? 0.150 -1.545 4.596 1.00 85.69 101 ALA A C 1
ATOM 806 O O . ALA A 1 101 ? -0.636 -2.097 5.368 1.00 85.69 101 ALA A O 1
ATOM 807 N N . GLY A 1 102 ? 0.157 -1.809 3.290 1.00 89.19 102 GLY A N 1
ATOM 808 C CA . GLY A 1 102 ? -0.647 -2.846 2.661 1.00 89.19 102 GLY A CA 1
ATOM 809 C C . GLY A 1 102 ? -1.089 -2.452 1.262 1.00 89.19 102 GLY A C 1
ATOM 810 O O . GLY A 1 102 ? -0.436 -1.662 0.585 1.00 89.19 102 GLY A O 1
ATOM 811 N N . TYR A 1 103 ? -2.226 -3.002 0.851 1.00 91.62 103 TYR A N 1
ATOM 812 C CA . TYR A 1 103 ? -2.758 -2.850 -0.496 1.00 91.62 103 TYR A CA 1
ATOM 813 C C . TYR A 1 103 ? -4.247 -2.550 -0.446 1.00 91.62 103 TYR A C 1
ATOM 815 O O . TYR A 1 103 ? -4.958 -3.021 0.446 1.00 91.62 103 TYR A O 1
ATOM 823 N N . TRP A 1 104 ? -4.709 -1.761 -1.402 1.00 91.50 104 TRP A N 1
ATOM 824 C CA . TRP A 1 104 ? -6.116 -1.522 -1.665 1.00 91.50 104 TRP A CA 1
ATOM 825 C C . TRP A 1 104 ? -6.467 -2.052 -3.046 1.00 91.50 104 TRP A C 1
ATOM 827 O O . TRP A 1 104 ? -5.639 -1.995 -3.953 1.00 91.50 104 TRP A O 1
ATOM 837 N N . PHE A 1 105 ? -7.681 -2.569 -3.180 1.00 91.75 105 PHE A N 1
ATOM 838 C CA . PHE A 1 105 ? -8.229 -3.008 -4.451 1.00 91.75 105 PHE A CA 1
ATOM 839 C C . PHE A 1 105 ? -9.346 -2.043 -4.807 1.00 91.75 105 PHE A C 1
ATOM 841 O O . PHE A 1 105 ? -10.274 -1.889 -4.012 1.00 91.75 105 PHE A O 1
ATOM 848 N N . ASP A 1 106 ? -9.232 -1.392 -5.957 1.00 91.38 106 ASP A N 1
ATOM 849 C CA . ASP A 1 106 ? -10.287 -0.510 -6.442 1.00 91.38 106 ASP A CA 1
ATOM 850 C C . ASP A 1 106 ? -11.455 -1.296 -7.059 1.00 91.38 106 ASP A C 1
ATOM 852 O O . ASP A 1 106 ? -11.418 -2.526 -7.183 1.00 91.38 106 ASP A O 1
ATOM 856 N N . ASP A 1 107 ? -12.502 -0.579 -7.470 1.00 90.50 107 ASP A N 1
ATOM 857 C CA . ASP A 1 107 ? -13.691 -1.171 -8.094 1.00 90.50 107 ASP A CA 1
ATOM 858 C C . ASP A 1 107 ? -13.390 -1.826 -9.455 1.00 90.50 107 ASP A C 1
ATOM 860 O O . ASP A 1 107 ? -14.108 -2.732 -9.889 1.00 90.50 107 ASP A O 1
ATOM 864 N N . ALA A 1 108 ? -12.309 -1.414 -10.128 1.00 90.38 108 ALA A N 1
ATOM 865 C CA . ALA A 1 108 ? -11.805 -2.063 -11.339 1.00 90.38 108 ALA A CA 1
ATOM 866 C C . ALA A 1 108 ? -10.979 -3.326 -11.019 1.00 90.38 108 ALA A C 1
ATOM 868 O O . ALA A 1 108 ? -10.640 -4.115 -11.909 1.00 90.38 108 ALA A O 1
ATOM 869 N N . GLY A 1 109 ? -10.704 -3.565 -9.737 1.00 90.75 109 GLY A N 1
ATOM 870 C CA . GLY A 1 109 ? -9.890 -4.651 -9.241 1.00 90.75 109 GLY A CA 1
ATOM 871 C C . GLY A 1 109 ? -8.410 -4.449 -9.528 1.00 90.75 109 GLY A C 1
ATOM 872 O O . GLY A 1 109 ? -7.741 -5.457 -9.722 1.00 90.75 109 GLY A O 1
ATOM 873 N N . GLU A 1 110 ? -7.919 -3.211 -9.590 1.00 94.56 110 GLU A N 1
ATOM 874 C CA . GLU A 1 110 ? -6.502 -2.839 -9.659 1.00 94.56 110 GLU A CA 1
ATOM 875 C C . GLU A 1 110 ? -5.947 -2.607 -8.242 1.00 94.56 110 GLU A C 1
ATOM 877 O O . GLU A 1 110 ? -6.681 -2.294 -7.305 1.00 94.56 110 GLU A O 1
ATOM 882 N N . ILE A 1 111 ? -4.647 -2.845 -8.057 1.00 94.94 111 ILE A N 1
ATOM 883 C CA . ILE A 1 111 ? -3.967 -2.749 -6.763 1.00 94.94 111 ILE A CA 1
ATOM 884 C C . ILE A 1 111 ? -3.322 -1.380 -6.620 1.00 94.94 111 ILE A C 1
ATOM 886 O O . ILE A 1 111 ? -2.465 -1.009 -7.421 1.00 94.94 111 ILE A O 1
ATOM 890 N N . HIS A 1 112 ? -3.615 -0.713 -5.512 1.00 94.38 112 HIS A N 1
ATOM 891 C CA . HIS A 1 112 ? -2.918 0.488 -5.069 1.00 94.38 112 HIS A CA 1
ATOM 892 C C . HIS A 1 112 ? -2.134 0.188 -3.795 1.00 94.38 112 HIS A C 1
ATOM 894 O O . HIS A 1 112 ? -2.643 -0.451 -2.869 1.00 94.38 112 HIS A O 1
ATOM 900 N N . VAL A 1 113 ? -0.879 0.630 -3.733 1.00 91.56 113 VAL A N 1
ATOM 901 C CA . VAL A 1 113 ? -0.049 0.468 -2.532 1.00 91.56 113 VAL A CA 1
ATOM 902 C C . VAL A 1 113 ? -0.484 1.488 -1.481 1.00 91.56 113 VAL A C 1
ATOM 904 O O . VAL A 1 113 ? -0.510 2.691 -1.745 1.00 91.56 113 VAL A O 1
ATOM 907 N N . LYS A 1 114 ? -0.819 1.011 -0.277 1.00 91.12 114 LYS A N 1
ATOM 908 C CA . LYS A 1 114 ? -1.060 1.867 0.887 1.00 91.12 114 LYS A CA 1
ATOM 909 C C . LYS A 1 114 ? 0.266 2.135 1.582 1.00 91.12 114 LYS A C 1
ATOM 911 O O . LYS A 1 114 ? 0.936 1.206 2.036 1.00 91.12 114 LYS A O 1
ATOM 916 N N . TRP A 1 115 ? 0.595 3.406 1.721 1.00 88.56 115 TRP A N 1
ATOM 917 C CA . TRP A 1 115 ? 1.821 3.869 2.348 1.00 88.56 115 TRP A CA 1
ATOM 918 C C . TRP A 1 115 ? 1.564 4.431 3.740 1.00 88.56 115 TRP A C 1
ATOM 920 O O . TRP A 1 115 ? 0.526 5.048 4.000 1.00 88.56 115 TRP A O 1
ATOM 930 N N . TRP A 1 116 ? 2.545 4.233 4.614 1.00 85.94 116 TRP A N 1
ATOM 931 C CA . TRP A 1 116 ? 2.679 4.900 5.900 1.00 85.94 116 TRP A CA 1
ATOM 932 C C . TRP A 1 116 ? 4.020 5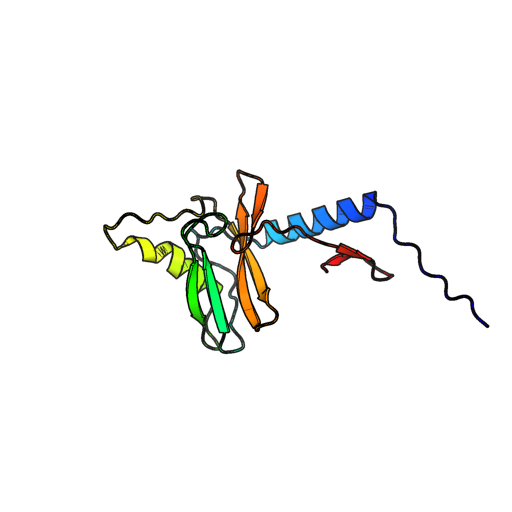.636 5.932 1.00 85.94 116 TRP A C 1
ATOM 934 O O . TRP A 1 116 ? 5.072 5.025 5.735 1.00 85.94 116 TRP A O 1
ATOM 944 N N . ASP A 1 117 ? 3.979 6.941 6.186 1.00 80.06 117 ASP A N 1
ATOM 945 C CA . ASP A 1 117 ? 5.170 7.757 6.407 1.00 80.06 117 ASP A CA 1
ATOM 946 C C . ASP A 1 117 ? 5.376 7.956 7.915 1.00 80.06 117 ASP A C 1
ATOM 948 O O . ASP A 1 117 ? 4.577 8.599 8.600 1.00 80.06 117 ASP A O 1
ATOM 952 N N . GLY A 1 118 ? 6.459 7.384 8.448 1.00 70.44 118 GLY A N 1
ATOM 953 C CA . GLY A 1 118 ? 6.799 7.489 9.866 1.00 70.44 118 GLY A CA 1
ATOM 954 C C . GLY A 1 118 ? 7.147 8.909 10.325 1.00 70.44 118 GLY A C 1
ATOM 955 O O . GLY A 1 118 ? 6.921 9.228 11.495 1.00 70.44 118 GLY A O 1
ATOM 956 N N . PHE A 1 119 ? 7.651 9.762 9.428 1.00 71.56 119 PHE A N 1
ATOM 957 C CA . PHE A 1 119 ? 8.060 11.130 9.738 1.00 71.56 119 PHE A CA 1
ATOM 958 C C . PHE A 1 119 ? 6.856 12.071 9.823 1.00 71.56 119 PHE A C 1
ATOM 960 O O . PHE A 1 119 ? 6.634 12.706 10.856 1.00 71.56 119 PHE A O 1
ATOM 967 N N . SER A 1 120 ? 6.044 12.130 8.764 1.00 74.75 120 SER A N 1
ATOM 968 C CA . SER A 1 120 ? 4.843 12.979 8.726 1.00 74.75 120 SER A CA 1
ATOM 969 C C . SER A 1 120 ? 3.658 12.383 9.492 1.00 74.75 120 SER A C 1
ATOM 971 O O . SER A 1 120 ? 2.715 13.102 9.822 1.00 74.75 120 SER A O 1
ATOM 973 N N . LYS A 1 121 ? 3.718 11.083 9.821 1.00 76.94 121 LYS A N 1
ATOM 974 C CA . LYS A 1 121 ? 2.608 10.290 10.374 1.00 76.94 121 LYS A CA 1
ATOM 975 C C . LYS A 1 121 ? 1.388 10.257 9.450 1.00 76.94 121 LYS A C 1
ATOM 977 O O . LYS A 1 121 ? 0.266 10.047 9.918 1.00 76.94 121 LYS A O 1
ATOM 982 N N . ASP A 1 122 ? 1.609 10.461 8.154 1.00 83.06 122 ASP A N 1
ATOM 983 C CA . ASP A 1 122 ? 0.567 10.454 7.142 1.00 83.06 122 ASP A CA 1
ATOM 984 C C . ASP A 1 122 ? 0.384 9.064 6.520 1.00 83.06 122 ASP A C 1
ATOM 986 O O . ASP A 1 122 ? 1.321 8.282 6.338 1.00 83.06 122 ASP A O 1
ATOM 990 N N . GLN A 1 123 ? -0.866 8.788 6.156 1.00 87.88 123 GLN A N 1
ATOM 991 C CA . GLN A 1 123 ? -1.291 7.627 5.382 1.00 87.88 123 GLN A CA 1
ATOM 992 C C . GLN A 1 123 ? -1.721 8.097 4.003 1.00 87.88 123 GLN A C 1
ATOM 994 O O . GLN A 1 123 ? -2.565 8.988 3.888 1.00 87.88 123 GLN A O 1
ATOM 999 N N . TRP A 1 124 ? -1.143 7.514 2.958 1.00 89.44 124 TRP A N 1
ATOM 1000 C CA . TRP A 1 124 ? -1.433 7.930 1.588 1.00 89.44 124 TRP A CA 1
ATOM 1001 C C . TRP A 1 124 ? -1.457 6.753 0.612 1.00 89.44 124 TRP A C 1
ATOM 1003 O O . TRP A 1 124 ? -0.963 5.659 0.900 1.00 89.44 124 TRP A O 1
ATOM 1013 N N . MET A 1 125 ? -2.142 6.965 -0.505 1.00 90.81 125 MET A N 1
ATOM 1014 C CA . MET A 1 125 ? -2.364 5.997 -1.572 1.00 90.81 125 MET A CA 1
ATOM 1015 C C . MET A 1 125 ? -2.623 6.783 -2.858 1.00 90.81 125 MET A C 1
ATOM 1017 O O . MET A 1 125 ? -3.486 7.656 -2.872 1.00 90.81 125 MET A O 1
ATOM 1021 N N . GLY A 1 126 ? -1.872 6.505 -3.926 1.00 87.12 126 GLY A N 1
ATOM 1022 C CA . GLY A 1 126 ? -1.960 7.312 -5.147 1.00 87.12 126 GLY A CA 1
ATOM 1023 C C . GLY A 1 126 ? -1.657 8.783 -4.854 1.00 87.12 126 GLY A C 1
ATOM 1024 O O . GLY A 1 126 ? -0.622 9.077 -4.260 1.00 87.12 126 GLY A O 1
ATOM 1025 N N . ASN A 1 127 ? -2.564 9.685 -5.231 1.00 88.38 127 ASN A N 1
ATOM 1026 C CA . ASN A 1 127 ? -2.480 11.131 -4.999 1.00 88.38 127 ASN A CA 1
ATOM 1027 C C . ASN A 1 127 ? -3.253 11.628 -3.767 1.00 88.38 127 ASN A C 1
ATOM 1029 O O . ASN A 1 127 ? -3.265 12.832 -3.510 1.00 88.38 127 ASN A O 1
ATOM 1033 N N . ASP A 1 128 ? -3.850 10.724 -2.994 1.00 88.50 128 ASP A N 1
ATOM 1034 C CA . ASP A 1 128 ? -4.732 11.071 -1.889 1.00 88.50 128 ASP A CA 1
ATOM 1035 C C . ASP A 1 128 ? -4.179 10.608 -0.540 1.00 88.50 128 ASP A C 1
ATOM 1037 O O . ASP A 1 128 ? -3.466 9.604 -0.407 1.00 88.50 128 ASP A O 1
ATOM 1041 N N . LYS A 1 129 ? -4.543 11.359 0.502 1.00 88.19 129 LYS A N 1
ATOM 1042 C CA . LYS A 1 129 ? -4.420 10.884 1.878 1.00 88.19 129 LYS A CA 1
ATOM 1043 C C . LYS A 1 129 ? -5.613 9.999 2.187 1.00 88.19 129 LYS A C 1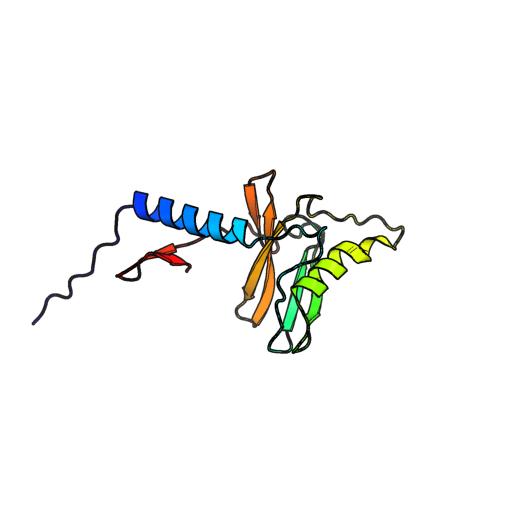
ATOM 1045 O O . LYS A 1 129 ? -6.745 10.359 1.877 1.00 88.19 129 LYS A O 1
ATOM 1050 N N . TRP A 1 130 ? -5.367 8.883 2.855 1.00 84.12 130 TRP A N 1
ATOM 1051 C CA . TRP A 1 130 ? -6.436 8.017 3.336 1.00 84.12 130 TRP A CA 1
ATOM 1052 C C . TRP A 1 130 ? -6.425 7.967 4.861 1.00 84.12 130 TRP A C 1
ATOM 1054 O O . TRP A 1 130 ? -5.403 8.176 5.516 1.00 84.12 130 TRP A O 1
ATOM 1064 N N . SER A 1 131 ? -7.588 7.706 5.438 1.00 80.00 131 SER A N 1
ATOM 1065 C CA . SER A 1 131 ? -7.767 7.499 6.869 1.00 80.00 131 SER A CA 1
ATOM 1066 C C . SER A 1 131 ? -8.483 6.174 7.091 1.00 80.00 131 SER A C 1
ATOM 1068 O O . SER A 1 131 ? -9.145 5.644 6.199 1.00 80.00 131 SER A O 1
ATOM 1070 N N . VAL A 1 132 ? -8.316 5.604 8.281 1.00 82.62 132 VAL A N 1
ATOM 1071 C CA . VAL A 1 132 ? -9.101 4.436 8.668 1.00 82.62 132 VAL A CA 1
ATOM 1072 C C . VAL A 1 132 ? -10.508 4.918 9.006 1.00 82.62 132 VAL A C 1
ATOM 1074 O O . VAL A 1 132 ? -10.711 5.607 10.008 1.00 82.62 132 VAL A O 1
ATOM 1077 N N . GLU A 1 133 ? -11.478 4.546 8.177 1.00 81.31 133 GLU A N 1
ATOM 1078 C CA . GLU A 1 133 ? -12.892 4.699 8.494 1.00 81.31 133 GLU A CA 1
ATOM 1079 C C . GLU A 1 133 ? -13.393 3.441 9.198 1.00 81.31 133 GLU A C 1
ATOM 1081 O O . GLU A 1 133 ? -13.162 2.326 8.739 1.00 81.31 133 GLU A O 1
ATOM 1086 N N . VAL A 1 134 ? -14.095 3.624 10.317 1.00 83.75 134 VAL A N 1
ATOM 1087 C CA . VAL A 1 134 ? -14.751 2.528 11.034 1.00 83.75 134 VAL A CA 1
ATOM 1088 C C . VAL A 1 134 ? -16.254 2.758 11.106 1.00 83.75 134 VAL A C 1
ATOM 1090 O O . VAL A 1 134 ? -16.714 3.884 11.346 1.00 83.75 134 VAL A O 1
ATOM 1093 N N . ALA A 1 135 ? -17.013 1.683 10.931 1.00 84.94 135 ALA A N 1
ATOM 1094 C CA . ALA A 1 135 ? -18.458 1.630 11.077 1.00 84.94 135 ALA A CA 1
ATOM 1095 C C . ALA A 1 135 ? -18.840 0.638 12.183 1.00 84.94 135 ALA A C 1
ATOM 1097 O O . ALA A 1 135 ? -18.195 -0.394 12.357 1.00 84.94 135 ALA A O 1
ATOM 1098 N N . TRP A 1 136 ? -19.877 0.963 12.954 1.00 82.62 136 TRP A N 1
ATOM 1099 C CA . TRP A 1 136 ? -20.444 0.040 13.935 1.00 82.62 136 TRP A CA 1
ATOM 1100 C C . TRP A 1 136 ? -21.414 -0.906 13.229 1.00 82.62 136 TRP A C 1
ATOM 1102 O O . TRP A 1 136 ? -22.330 -0.435 12.554 1.00 82.62 136 TRP A O 1
ATOM 1112 N N . ASN A 1 137 ? -21.228 -2.215 13.388 1.00 85.00 137 ASN A N 1
ATOM 1113 C CA . ASN A 1 137 ? -22.087 -3.224 12.761 1.00 85.00 137 ASN A CA 1
ATOM 1114 C C . ASN A 1 137 ? -23.177 -3.794 13.696 1.00 85.00 137 ASN A C 1
ATOM 1116 O O . ASN A 1 137 ? -23.911 -4.687 13.285 1.00 85.00 137 ASN A O 1
ATOM 1120 N N . GLY A 1 138 ? -23.273 -3.300 14.936 1.00 81.50 138 GLY A N 1
ATOM 1121 C CA . GLY A 1 138 ? -24.122 -3.856 16.001 1.00 81.50 138 GLY A CA 1
ATOM 1122 C C . GLY A 1 138 ? -23.305 -4.511 17.118 1.00 81.50 138 GLY A C 1
ATOM 1123 O O . GLY A 1 138 ? -23.584 -4.308 18.289 1.00 81.50 138 GLY A O 1
ATOM 1124 N N . GLU A 1 139 ? -22.205 -5.184 16.777 1.00 82.50 139 GLU A N 1
ATOM 1125 C CA . GLU A 1 139 ? -21.395 -5.948 17.738 1.00 82.50 139 GLU A CA 1
ATOM 1126 C C . GLU A 1 139 ? -19.994 -5.364 17.952 1.00 82.50 139 GLU A C 1
ATOM 1128 O O . GLU A 1 139 ? -19.448 -5.409 19.058 1.00 82.50 139 GLU A O 1
ATOM 1133 N N . ARG A 1 140 ? -19.378 -4.834 16.891 1.00 82.00 140 ARG A N 1
ATOM 1134 C CA . ARG A 1 140 ? -18.021 -4.282 16.917 1.00 82.00 140 ARG A CA 1
ATOM 1135 C C . ARG A 1 140 ? -17.834 -3.175 15.883 1.00 82.00 140 ARG A C 1
ATOM 1137 O O . ARG A 1 140 ? -18.589 -3.041 14.920 1.00 82.00 140 ARG A O 1
ATOM 1144 N N . TRP A 1 141 ? -16.774 -2.396 16.077 1.00 82.81 141 TRP A N 1
ATOM 1145 C CA . TRP A 1 141 ? -16.273 -1.491 15.051 1.00 82.81 141 TRP A CA 1
ATOM 1146 C C . TRP A 1 141 ? -15.559 -2.302 13.968 1.00 82.81 141 TRP A C 1
ATOM 1148 O O . TRP A 1 141 ? -14.625 -3.049 14.264 1.00 82.81 141 TRP A O 1
ATOM 1158 N N . GLU A 1 142 ? -15.988 -2.143 12.723 1.00 85.94 142 GLU A N 1
ATOM 1159 C CA . GLU A 1 142 ? -15.377 -2.757 11.544 1.00 85.94 142 GLU A CA 1
ATOM 1160 C C . GLU A 1 142 ? -14.819 -1.674 10.623 1.00 85.94 142 GLU A C 1
ATOM 1162 O O . GLU A 1 142 ? -15.365 -0.572 10.559 1.00 85.94 142 GLU A O 1
ATOM 1167 N N . GLU A 1 143 ? -13.709 -1.967 9.942 1.00 79.12 143 GLU A N 1
ATOM 1168 C CA . GLU A 1 143 ? -13.191 -1.081 8.895 1.00 79.12 143 GLU A CA 1
ATOM 1169 C C . GLU A 1 143 ? -14.186 -1.060 7.725 1.00 79.12 143 GLU A C 1
ATOM 1171 O O . GLU A 1 143 ? -14.727 -2.105 7.357 1.00 79.12 143 GLU A O 1
ATOM 1176 N N . LYS A 1 144 ? -14.457 0.134 7.199 1.00 74.81 144 LYS A N 1
ATOM 1177 C CA . LYS A 1 144 ? -15.424 0.364 6.124 1.00 74.81 144 LYS A CA 1
ATOM 1178 C C . LYS A 1 144 ? -14.803 0.210 4.736 1.00 74.81 144 LYS A C 1
ATOM 1180 O O . LYS A 1 144 ? -13.613 0.562 4.578 1.00 74.81 144 LYS A O 1
#

Solvent-accessible surface area (backbone atoms only — not comparable to full-atom values): 8564 Å² total; per-residue (Å²): 132,85,80,81,78,76,74,73,73,76,57,71,65,61,51,52,52,47,40,49,50,54,51,51,54,34,58,72,70,30,44,51,51,87,46,85,67,87,67,83,41,66,32,86,49,75,31,44,37,50,43,56,46,22,66,47,24,75,79,37,66,48,76,45,82,43,47,54,75,36,46,51,42,56,52,52,32,45,57,77,56,64,63,72,82,57,101,60,98,68,68,82,43,52,53,92,66,27,23,43,43,47,74,44,71,49,97,88,55,35,37,36,51,29,37,35,35,77,87,83,70,45,36,34,39,57,75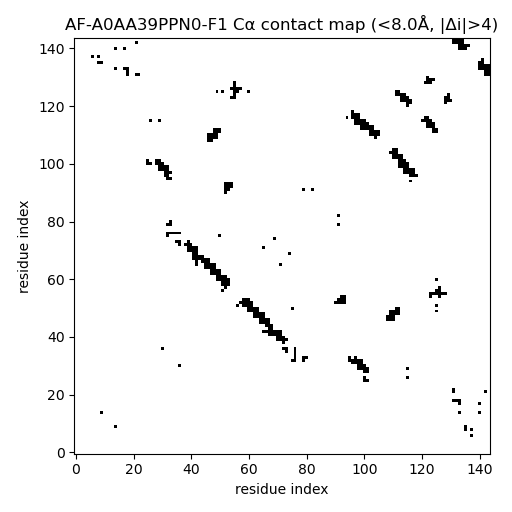,40,77,56,78,78,53,69,43,74,77,84,86,52,79,39,80,109

pLDDT: mean 79.57, std 15.79, range [36.12, 97.06]

Foldseek 3Di:
DDDPPPQDDDDPVQQVVVLVVVLVVLVVQKAQLQDQDPDFDFDQAFAKEWAALADLNPVHTDIDTDHGGDGPSRVNSCVLPVVPPDPDDRDRHCPSRWIFSDWDQDPVRHIWTWIADPPVRFIDTRNDTDGFDWDDPNPDTDTD